Protein AF-A0AB34JH36-F1 (afdb_monomer_lite)

Structure (mmCIF, N/CA/C/O backbone):
data_AF-A0AB34JH36-F1
#
_entry.id   AF-A0AB34JH36-F1
#
loop_
_atom_site.group_PDB
_atom_site.id
_atom_site.type_symbol
_atom_site.label_atom_id
_atom_site.label_alt_id
_atom_site.label_comp_id
_atom_site.label_asym_id
_atom_site.label_entity_id
_atom_site.label_seq_id
_atom_site.pdbx_PDB_ins_code
_atom_site.Cartn_x
_atom_site.Cartn_y
_atom_site.Cartn_z
_atom_site.occupancy
_atom_site.B_iso_or_equiv
_atom_site.auth_seq_id
_atom_site.auth_comp_id
_atom_site.auth_asym_id
_atom_site.auth_atom_id
_atom_site.pdbx_PDB_model_num
ATOM 1 N N . MET A 1 1 ? -31.119 8.900 0.316 1.00 35.94 1 MET A N 1
ATOM 2 C CA . MET A 1 1 ? -29.950 8.787 1.213 1.00 35.94 1 MET A CA 1
ATOM 3 C C . MET A 1 1 ? -28.684 8.781 0.368 1.00 35.94 1 MET A C 1
ATOM 5 O O . MET A 1 1 ? -28.362 7.769 -0.241 1.00 35.94 1 MET A O 1
ATOM 9 N N . LEU A 1 2 ? -28.030 9.935 0.230 1.00 32.34 2 LEU A N 1
ATOM 10 C CA . LEU A 1 2 ? -26.777 10.060 -0.514 1.00 32.34 2 LEU A CA 1
ATOM 11 C C . LEU A 1 2 ? -25.662 9.471 0.354 1.00 32.34 2 LEU A C 1
ATOM 13 O O . LEU A 1 2 ? -25.311 10.049 1.379 1.00 32.34 2 LEU A O 1
ATOM 17 N N . ARG A 1 3 ? -25.131 8.302 -0.027 1.00 39.44 3 ARG A N 1
ATOM 18 C CA . ARG A 1 3 ? -23.872 7.802 0.538 1.00 39.44 3 ARG A CA 1
ATOM 19 C C . ARG A 1 3 ? -22.817 8.870 0.264 1.00 39.44 3 ARG A C 1
ATOM 21 O O . ARG A 1 3 ? -22.457 9.078 -0.894 1.00 39.44 3 ARG A O 1
ATOM 28 N N . ALA A 1 4 ? -22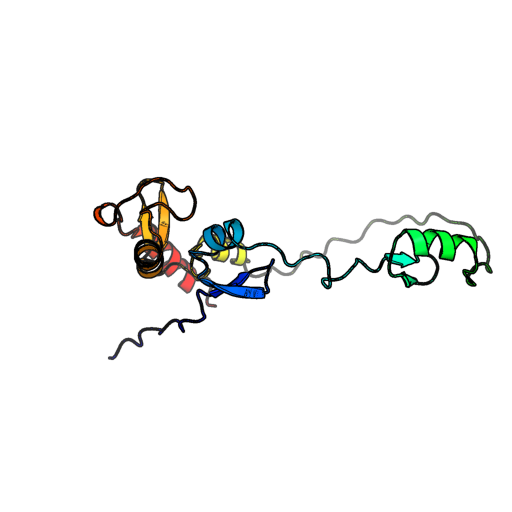.354 9.551 1.309 1.00 41.00 4 ALA A N 1
ATOM 29 C CA . ALA A 1 4 ? -21.174 10.391 1.233 1.00 41.00 4 ALA A CA 1
ATOM 30 C C . ALA A 1 4 ? -20.017 9.488 0.793 1.00 41.00 4 ALA A C 1
ATOM 32 O O . ALA A 1 4 ? -19.468 8.727 1.589 1.00 41.00 4 ALA A O 1
ATOM 33 N N . LYS A 1 5 ? -19.690 9.506 -0.504 1.00 41.88 5 LYS A N 1
ATOM 34 C CA . LYS A 1 5 ? -18.406 9.008 -0.986 1.00 41.88 5 LYS A CA 1
ATOM 35 C C . LYS A 1 5 ? -17.381 9.811 -0.203 1.00 41.88 5 LYS 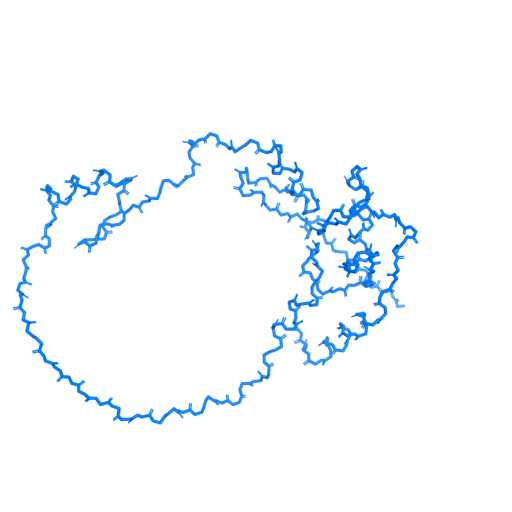A C 1
ATOM 37 O O . LYS A 1 5 ? -17.278 11.015 -0.427 1.00 41.88 5 LYS A O 1
ATOM 42 N N . ARG A 1 6 ? -16.695 9.174 0.751 1.00 52.97 6 ARG A N 1
ATOM 43 C CA . ARG A 1 6 ? -15.487 9.728 1.360 1.00 52.97 6 ARG A CA 1
ATOM 44 C C . ARG A 1 6 ? -14.570 10.038 0.183 1.00 52.97 6 ARG A C 1
ATOM 46 O O . ARG A 1 6 ? -13.965 9.138 -0.388 1.00 52.97 6 ARG A O 1
ATOM 53 N N . GLN A 1 7 ? -14.558 11.293 -0.252 1.00 50.81 7 GLN A N 1
ATOM 54 C CA . GLN A 1 7 ? -13.576 11.784 -1.196 1.00 50.81 7 GLN A CA 1
ATOM 55 C C . GLN A 1 7 ? -12.274 11.741 -0.412 1.00 50.81 7 GLN A C 1
ATOM 57 O O . GLN A 1 7 ? -11.987 12.645 0.371 1.00 50.81 7 GLN A O 1
ATOM 62 N N . ARG A 1 8 ? -11.539 10.627 -0.520 1.00 58.56 8 ARG A N 1
ATOM 63 C CA . ARG A 1 8 ? -10.158 10.589 -0.054 1.00 58.56 8 ARG A CA 1
ATOM 64 C C . ARG A 1 8 ? -9.470 11.700 -0.826 1.00 58.56 8 ARG A C 1
ATOM 66 O O . ARG A 1 8 ? -9.391 11.646 -2.052 1.00 58.56 8 ARG A O 1
ATOM 73 N N . SER A 1 9 ? -9.133 12.767 -0.106 1.00 51.84 9 SER A N 1
ATOM 74 C CA . SER A 1 9 ? -8.470 13.929 -0.675 1.00 51.84 9 SER A CA 1
ATOM 75 C C . SER A 1 9 ? -7.263 13.418 -1.451 1.00 51.84 9 SER A C 1
ATOM 77 O O . SER A 1 9 ? -6.537 12.561 -0.953 1.00 51.84 9 SER A O 1
ATOM 79 N N . SER A 1 10 ? -7.051 13.910 -2.665 1.00 53.94 10 SER A N 1
ATOM 80 C CA . SER A 1 10 ? -5.965 13.513 -3.574 1.00 53.94 10 SER A CA 1
ATOM 81 C C . SER A 1 10 ? -4.558 13.598 -2.951 1.00 53.94 10 SER A C 1
ATOM 83 O O . SER A 1 10 ? -3.599 13.088 -3.523 1.00 53.94 10 SER A O 1
ATOM 85 N N . HIS A 1 11 ? -4.438 14.183 -1.757 1.00 52.75 11 HIS A N 1
ATOM 86 C CA . HIS A 1 11 ? -3.243 14.208 -0.921 1.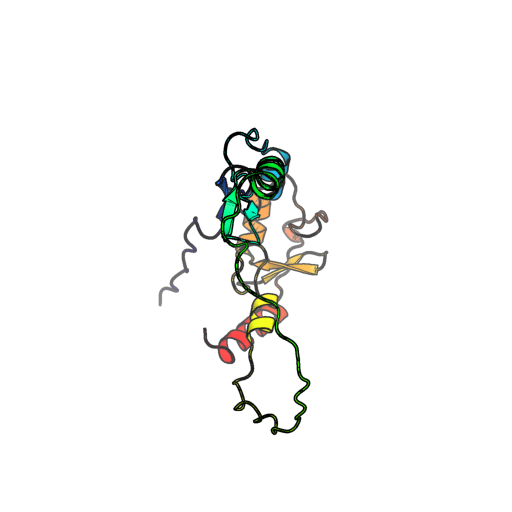00 52.75 11 HIS A CA 1
ATOM 87 C C . HIS A 1 11 ? -2.992 12.938 -0.079 1.00 52.75 11 HIS A C 1
ATOM 89 O O . HIS A 1 11 ? -1.861 12.745 0.352 1.00 52.75 11 HIS A O 1
ATOM 95 N N . SER A 1 12 ? -3.969 12.045 0.142 1.00 63.41 12 SER A N 1
ATOM 96 C CA . SER A 1 12 ? -3.810 10.870 1.029 1.00 63.41 12 SER A CA 1
ATOM 97 C C . SER A 1 12 ? -2.868 9.790 0.488 1.00 63.41 12 SER A C 1
ATOM 99 O O . SER A 1 12 ? -2.448 8.903 1.222 1.00 63.41 12 SER A O 1
ATOM 101 N N . HIS A 1 13 ? -2.548 9.835 -0.805 1.00 76.19 13 HIS A N 1
ATOM 102 C CA . HIS A 1 13 ? -1.660 8.870 -1.456 1.00 76.19 13 HIS A CA 1
ATOM 103 C C . HIS A 1 13 ? -0.281 9.445 -1.778 1.00 76.19 13 HIS A C 1
ATOM 105 O O . HIS A 1 13 ? 0.524 8.763 -2.412 1.00 76.19 13 HIS A O 1
ATOM 111 N N . LEU A 1 14 ? -0.000 10.684 -1.375 1.00 85.19 14 LEU A N 1
ATOM 112 C CA . LEU A 1 14 ? 1.308 11.295 -1.554 1.00 85.19 14 LEU A CA 1
ATOM 113 C C . LEU A 1 14 ? 2.185 10.989 -0.338 1.00 85.19 14 LEU A C 1
ATOM 115 O O . LEU A 1 14 ? 1.758 11.137 0.802 1.00 85.19 14 LEU A O 1
ATOM 119 N N . VAL A 1 15 ? 3.422 10.580 -0.589 1.00 86.75 15 VAL A N 1
ATOM 120 C CA . VAL A 1 15 ? 4.460 10.399 0.427 1.00 86.75 15 VAL A CA 1
ATOM 121 C C . VAL A 1 15 ? 5.636 11.301 0.099 1.00 86.75 15 VAL A C 1
ATOM 123 O O . VAL A 1 15 ? 5.944 11.544 -1.071 1.00 86.75 15 VAL A O 1
ATOM 126 N N . GLN A 1 16 ? 6.285 11.827 1.130 1.00 87.75 16 GLN A N 1
ATOM 127 C CA . GLN A 1 16 ? 7.470 12.645 0.940 1.00 87.75 16 GLN A CA 1
ATOM 128 C C . GLN A 1 16 ? 8.670 11.747 0.627 1.00 87.75 16 GLN A C 1
ATOM 130 O O . GLN A 1 16 ? 8.972 10.813 1.367 1.00 87.75 16 GLN A O 1
ATOM 135 N N . CYS A 1 17 ? 9.362 12.029 -0.476 1.00 84.94 17 CYS A N 1
ATOM 136 C CA . CYS A 1 17 ? 10.612 11.362 -0.802 1.00 84.94 17 CYS A CA 1
ATOM 137 C C . CYS A 1 17 ? 11.689 11.757 0.221 1.00 84.94 17 CYS A C 1
ATOM 139 O O . CYS A 1 17 ? 11.973 12.954 0.347 1.00 84.94 17 CYS A O 1
ATOM 141 N N . PRO A 1 18 ? 12.340 10.794 0.899 1.00 82.38 18 PRO A N 1
ATOM 142 C CA . PRO A 1 18 ? 13.375 11.097 1.888 1.00 82.38 18 PRO A CA 1
ATOM 143 C C . PRO A 1 18 ? 14.614 11.746 1.253 1.00 82.38 18 PRO A C 1
ATOM 145 O O . PRO A 1 18 ? 15.323 12.510 1.902 1.00 82.38 18 PRO A O 1
ATOM 148 N N . CYS A 1 19 ? 14.866 11.499 -0.036 1.00 80.69 19 CYS A N 1
ATOM 149 C CA . CYS A 1 19 ? 16.049 12.008 -0.724 1.00 80.69 19 CYS A CA 1
ATOM 150 C C . CYS A 1 19 ? 15.906 13.479 -1.132 1.00 80.69 19 CYS A C 1
ATOM 152 O O . CYS A 1 19 ? 16.826 14.267 -0.922 1.00 80.69 19 CYS A O 1
ATOM 154 N N . CYS A 1 20 ? 14.772 13.875 -1.722 1.00 84.88 20 CYS A N 1
ATOM 155 C CA . CYS A 1 20 ? 14.592 15.215 -2.302 1.00 84.88 20 CYS A CA 1
ATOM 156 C C . CYS A 1 20 ? 13.498 16.062 -1.637 1.00 84.88 20 CYS A C 1
ATOM 158 O O . CYS A 1 20 ? 13.369 17.240 -1.960 1.00 84.88 20 CYS A O 1
ATOM 160 N N . GLY A 1 21 ? 12.706 15.496 -0.724 1.00 82.75 21 GLY A N 1
ATOM 161 C CA . GLY A 1 21 ? 11.614 16.196 -0.046 1.00 82.75 21 GLY A CA 1
ATOM 162 C C . GLY A 1 21 ? 10.375 16.456 -0.911 1.00 82.75 21 GLY A C 1
ATOM 163 O O . GLY A 1 21 ? 9.422 17.057 -0.416 1.00 82.75 21 GLY A O 1
ATOM 164 N N . ARG A 1 22 ? 10.351 16.019 -2.182 1.00 85.31 22 ARG A N 1
ATOM 165 C CA . ARG A 1 22 ? 9.161 16.129 -3.044 1.00 85.31 22 ARG A CA 1
ATOM 166 C C . ARG A 1 22 ? 8.086 15.149 -2.595 1.00 85.31 22 ARG A C 1
ATOM 168 O O . ARG A 1 22 ? 8.385 14.014 -2.238 1.00 85.31 22 ARG A O 1
ATOM 175 N N . HIS A 1 23 ? 6.835 15.579 -2.681 1.00 88.44 23 HIS A N 1
ATOM 176 C CA . HIS A 1 23 ? 5.692 14.691 -2.532 1.00 88.44 23 HIS A CA 1
ATOM 177 C C . HIS A 1 23 ? 5.504 13.899 -3.822 1.00 88.44 23 HIS A C 1
ATOM 179 O O . HIS A 1 23 ? 5.340 14.476 -4.897 1.00 88.44 23 HIS A O 1
ATOM 185 N N . VAL A 1 24 ? 5.547 12.579 -3.710 1.00 86.62 24 VAL A N 1
ATOM 186 C CA . VAL A 1 24 ? 5.388 11.646 -4.823 1.00 86.62 24 VAL A CA 1
ATOM 187 C C . VAL A 1 24 ? 4.249 10.700 -4.503 1.00 86.62 24 VAL A C 1
ATOM 189 O O . VAL A 1 24 ? 4.011 10.371 -3.343 1.00 86.62 24 VAL A O 1
ATOM 192 N N . HIS A 1 25 ? 3.532 10.241 -5.524 1.00 87.25 25 HIS A N 1
ATOM 193 C CA . HIS A 1 25 ? 2.505 9.229 -5.316 1.00 87.25 25 HIS A CA 1
ATOM 194 C C . HIS A 1 25 ? 3.148 7.962 -4.735 1.00 87.25 25 HIS A C 1
ATOM 196 O O . HIS A 1 25 ? 4.135 7.474 -5.278 1.00 87.25 25 HIS A O 1
ATOM 202 N N . ARG A 1 26 ? 2.588 7.395 -3.662 1.00 85.62 26 ARG A N 1
ATOM 203 C CA . ARG A 1 26 ? 3.142 6.231 -2.944 1.00 85.62 26 ARG A CA 1
ATOM 204 C C . ARG A 1 26 ? 3.387 5.035 -3.859 1.00 85.62 26 ARG A C 1
ATOM 206 O O . ARG A 1 26 ? 4.357 4.313 -3.702 1.00 85.62 26 ARG A O 1
ATOM 213 N N . LEU A 1 27 ? 2.527 4.862 -4.858 1.00 83.94 27 LEU A N 1
ATOM 214 C CA . LEU A 1 27 ? 2.668 3.832 -5.894 1.00 83.94 27 LEU A CA 1
ATOM 215 C C . LEU A 1 27 ? 3.901 3.992 -6.793 1.00 83.94 27 LEU A C 1
ATOM 217 O O . LEU A 1 27 ? 4.309 3.019 -7.416 1.00 83.94 27 LEU A O 1
ATOM 221 N N . LEU A 1 28 ? 4.452 5.200 -6.870 1.00 86.06 28 LEU A N 1
ATOM 222 C CA . LEU A 1 28 ? 5.584 5.574 -7.712 1.00 86.06 28 LEU A CA 1
ATOM 223 C C . LEU A 1 28 ? 6.827 5.906 -6.880 1.00 86.06 28 LEU A C 1
ATOM 225 O O . LEU A 1 28 ? 7.813 6.369 -7.441 1.00 86.06 28 LEU A O 1
ATOM 229 N N . ILE A 1 29 ? 6.799 5.716 -5.553 1.00 86.06 29 ILE A N 1
ATOM 230 C CA . ILE A 1 29 ? 7.938 6.088 -4.707 1.00 86.06 29 ILE A CA 1
ATOM 231 C C . ILE A 1 29 ? 9.184 5.281 -5.072 1.00 86.06 29 ILE A C 1
ATOM 233 O O . ILE A 1 29 ? 10.257 5.858 -5.139 1.00 86.06 29 ILE A O 1
ATOM 237 N N . ASN A 1 30 ? 9.041 3.993 -5.393 1.00 83.69 30 ASN A N 1
ATOM 238 C CA . ASN A 1 30 ? 10.172 3.150 -5.782 1.00 83.69 30 ASN A CA 1
ATOM 239 C C . ASN A 1 30 ? 10.752 3.575 -7.140 1.00 83.69 30 ASN A C 1
ATOM 241 O O . ASN A 1 30 ? 11.943 3.854 -7.207 1.00 83.69 30 ASN A O 1
ATOM 245 N N . ASP A 1 31 ? 9.914 3.741 -8.174 1.00 83.62 31 ASP A N 1
ATOM 246 C CA . ASP A 1 31 ? 10.350 4.254 -9.488 1.00 83.62 31 ASP A CA 1
ATOM 247 C C . ASP A 1 31 ? 10.998 5.649 -9.360 1.00 83.62 31 ASP A C 1
ATOM 249 O O . ASP A 1 31 ? 11.985 5.981 -10.023 1.00 83.62 31 ASP A O 1
ATOM 253 N N . HIS A 1 32 ? 10.457 6.487 -8.466 1.00 85.56 32 HIS A N 1
ATOM 254 C CA . HIS A 1 32 ? 11.039 7.782 -8.150 1.00 85.56 32 HIS A CA 1
ATOM 255 C C . HIS A 1 32 ? 12.399 7.635 -7.476 1.00 85.56 32 HIS A C 1
ATOM 257 O O . HIS A 1 32 ? 13.312 8.328 -7.894 1.00 85.56 32 HIS A O 1
ATOM 263 N N . LEU A 1 33 ? 12.557 6.767 -6.475 1.00 86.06 33 LEU A N 1
ATOM 264 C CA . LEU A 1 33 ? 13.827 6.550 -5.774 1.00 86.06 33 LEU A CA 1
ATOM 265 C C . LEU A 1 33 ? 14.929 6.055 -6.721 1.00 86.06 33 LEU A C 1
ATOM 267 O O . LEU A 1 33 ? 16.061 6.507 -6.597 1.00 86.06 33 LEU A O 1
ATOM 271 N N . GLU A 1 34 ? 14.597 5.217 -7.706 1.00 83.88 34 GLU A N 1
ATOM 272 C CA . GLU A 1 34 ? 15.546 4.755 -8.732 1.00 83.88 34 GLU A CA 1
ATOM 273 C C . GLU A 1 34 ? 16.072 5.900 -9.617 1.00 83.88 34 GLU A C 1
ATOM 275 O O . GLU A 1 34 ? 17.225 5.883 -10.043 1.00 83.88 34 GLU A O 1
ATOM 280 N N . SER A 1 35 ? 15.244 6.917 -9.874 1.00 81.94 35 SER A N 1
ATOM 281 C CA . SER A 1 35 ? 15.603 8.084 -10.699 1.00 81.94 35 SER A CA 1
ATOM 282 C C . SER A 1 35 ? 15.997 9.319 -9.878 1.00 81.94 35 SER A C 1
ATOM 284 O O . SER A 1 35 ? 16.514 10.304 -10.414 1.00 81.94 35 SER A O 1
ATOM 286 N N . CYS A 1 36 ? 15.721 9.312 -8.574 1.00 82.19 36 CYS A N 1
ATOM 287 C CA . CYS A 1 36 ? 15.933 10.435 -7.681 1.00 82.19 36 CYS A CA 1
ATOM 288 C C . CYS A 1 36 ? 17.408 10.482 -7.318 1.00 82.19 36 CYS A C 1
ATOM 290 O O . CYS A 1 36 ? 17.858 9.843 -6.370 1.00 82.19 36 CYS A O 1
ATOM 292 N N . ARG A 1 37 ? 18.167 11.300 -8.050 1.00 70.19 37 ARG A N 1
ATOM 293 C CA . ARG A 1 37 ? 19.529 11.633 -7.646 1.00 70.19 37 ARG A CA 1
ATOM 294 C C . ARG A 1 37 ? 19.464 12.252 -6.243 1.00 70.19 37 ARG A C 1
ATOM 296 O O . ARG A 1 37 ? 18.750 13.249 -6.079 1.00 70.19 37 ARG A O 1
ATOM 303 N N . PRO A 1 38 ? 20.147 11.689 -5.230 1.00 58.25 38 PRO A N 1
ATOM 304 C CA . PRO A 1 38 ? 20.232 12.354 -3.942 1.00 58.25 38 PRO A CA 1
ATOM 305 C C . PRO A 1 38 ? 20.812 13.757 -4.175 1.00 58.25 38 PRO A C 1
ATOM 307 O O . PRO A 1 38 ? 21.670 13.920 -5.055 1.00 58.25 38 PRO A O 1
ATOM 310 N N . PRO A 1 39 ? 20.339 14.789 -3.457 1.00 50.59 39 PRO A N 1
ATOM 311 C CA . PRO A 1 39 ? 21.036 16.065 -3.461 1.00 50.59 39 PRO A CA 1
ATOM 312 C C . PRO A 1 39 ? 22.501 15.796 -3.107 1.00 50.59 39 PRO A C 1
ATOM 314 O O . PRO A 1 39 ? 22.791 14.916 -2.291 1.00 50.59 39 PRO A O 1
ATOM 317 N N . SER A 1 40 ? 23.424 16.519 -3.747 1.00 49.66 40 SER A N 1
ATOM 318 C CA . SER A 1 40 ? 24.827 16.519 -3.326 1.00 49.66 40 SER A CA 1
ATOM 319 C C . SER A 1 40 ? 24.900 16.736 -1.807 1.00 49.66 40 SER A C 1
ATOM 321 O O . SER A 1 40 ? 23.988 17.363 -1.258 1.00 49.66 40 SER A O 1
ATOM 323 N N . PRO A 1 41 ? 25.943 16.244 -1.112 1.00 47.66 41 PRO A N 1
ATOM 324 C CA . PRO A 1 41 ? 26.100 16.382 0.338 1.00 47.66 41 PRO A CA 1
ATOM 325 C C . PRO A 1 41 ? 26.436 17.833 0.725 1.00 47.66 41 PRO A C 1
ATOM 327 O O . PRO A 1 41 ? 27.451 18.135 1.335 1.00 47.66 41 PRO A O 1
ATOM 330 N N . ALA A 1 42 ? 25.582 18.766 0.332 1.00 52.34 42 ALA A N 1
ATOM 331 C CA . ALA A 1 42 ? 25.585 20.148 0.731 1.00 52.34 42 ALA A CA 1
ATOM 332 C C . ALA A 1 42 ? 24.198 20.410 1.319 1.00 52.34 42 ALA A C 1
ATOM 334 O O . ALA A 1 42 ? 23.258 20.738 0.597 1.00 52.34 42 ALA A O 1
ATOM 335 N N . ARG A 1 43 ? 24.114 20.269 2.648 1.00 52.72 43 ARG A N 1
ATOM 336 C CA . ARG A 1 43 ? 22.958 20.557 3.518 1.00 52.72 43 ARG A CA 1
ATOM 337 C C . ARG A 1 43 ? 21.915 19.443 3.654 1.00 52.72 43 ARG A C 1
ATOM 339 O O . ARG A 1 43 ? 20.768 19.605 3.253 1.00 52.72 43 ARG A O 1
ATOM 346 N N . ARG A 1 44 ? 22.289 18.359 4.330 1.00 52.50 44 ARG A N 1
ATOM 347 C CA . ARG A 1 44 ? 21.417 17.702 5.317 1.00 52.50 44 ARG A CA 1
ATOM 348 C C . ARG A 1 44 ? 22.316 17.310 6.479 1.00 52.50 44 ARG A C 1
ATOM 350 O O . ARG A 1 44 ? 23.228 16.520 6.272 1.00 52.50 44 ARG A O 1
ATOM 357 N N . ASP A 1 45 ? 22.133 18.009 7.592 1.00 55.19 45 ASP A N 1
ATOM 358 C CA . ASP A 1 45 ? 22.495 17.612 8.954 1.00 55.19 45 ASP A CA 1
ATOM 359 C C . ASP A 1 45 ? 23.730 16.703 9.049 1.00 55.19 45 ASP A C 1
ATOM 361 O O . ASP A 1 45 ? 23.625 15.477 9.093 1.00 55.19 45 ASP A O 1
ATOM 365 N N . ALA A 1 46 ? 24.919 17.318 9.075 1.00 54.72 46 ALA A N 1
ATOM 366 C CA . ALA A 1 46 ? 26.073 16.639 9.652 1.00 54.72 46 ALA A CA 1
ATOM 367 C C . ALA A 1 46 ? 25.675 16.228 11.082 1.00 54.72 46 ALA A C 1
ATOM 369 O O . ALA A 1 46 ? 25.106 17.070 11.785 1.00 54.72 46 ALA A O 1
ATOM 370 N N . PRO A 1 47 ? 25.883 14.968 11.504 1.00 57.28 47 PRO A N 1
ATOM 371 C CA . PRO A 1 47 ? 25.566 14.574 12.864 1.00 57.28 47 PRO A CA 1
ATOM 372 C C . PRO A 1 47 ? 26.424 15.428 13.794 1.00 57.28 47 PRO A C 1
ATOM 374 O O . PRO A 1 47 ? 27.645 15.285 13.819 1.00 57.28 47 PRO A O 1
ATOM 377 N N . CYS A 1 48 ? 25.790 16.356 14.511 1.00 60.22 48 CYS A N 1
ATOM 378 C CA . CYS A 1 48 ? 26.455 17.019 15.614 1.00 60.22 48 CYS A CA 1
ATOM 379 C C . CYS A 1 48 ? 26.809 15.929 16.626 1.00 60.22 48 CYS A C 1
ATOM 381 O O . CYS A 1 48 ? 25.932 15.182 17.062 1.00 60.22 48 CYS A O 1
ATOM 383 N N . VAL A 1 49 ? 28.088 15.802 16.956 1.00 71.31 49 VAL A N 1
ATOM 384 C CA . VAL A 1 49 ? 28.550 14.854 17.968 1.00 71.31 49 VAL A CA 1
ATOM 385 C C . VAL A 1 49 ? 28.568 15.596 19.295 1.00 71.31 49 VAL A C 1
ATOM 387 O O . VAL A 1 49 ? 29.156 16.673 19.398 1.00 71.31 49 VAL A O 1
ATOM 390 N N . GLU A 1 50 ? 27.885 15.061 20.303 1.00 69.44 50 GLU A N 1
ATOM 391 C CA . GLU A 1 50 ? 27.848 15.667 21.634 1.00 69.44 50 GLU A CA 1
ATOM 392 C C . GLU A 1 50 ? 29.047 15.202 22.464 1.00 69.44 50 GLU A C 1
ATOM 394 O O . GLU A 1 50 ? 29.325 14.007 22.570 1.00 69.44 50 GLU A O 1
ATOM 399 N N . CYS A 1 51 ? 29.756 16.146 23.082 1.00 70.06 51 CYS A N 1
ATOM 400 C CA . CYS A 1 51 ? 30.849 15.824 23.991 1.00 70.06 51 CYS A CA 1
ATOM 401 C C . CYS A 1 51 ? 30.306 15.139 25.263 1.00 70.06 51 CYS A C 1
ATOM 403 O O . CYS A 1 51 ? 29.519 15.752 25.990 1.00 70.06 51 CYS A O 1
ATOM 405 N N . PRO A 1 52 ? 30.756 13.921 25.615 1.00 67.94 52 PRO A N 1
ATOM 406 C CA . PRO A 1 52 ? 30.235 13.182 26.768 1.00 67.94 52 PRO A CA 1
ATOM 407 C C . PRO A 1 52 ? 30.589 13.815 28.126 1.00 67.94 52 PRO A C 1
ATOM 409 O O . PRO A 1 52 ? 29.994 13.459 29.139 1.00 67.94 52 PRO A O 1
ATOM 412 N N . ALA A 1 53 ? 31.548 14.746 28.167 1.00 66.69 53 ALA A N 1
ATOM 413 C CA . ALA A 1 53 ? 32.017 15.383 29.399 1.00 66.69 53 ALA A CA 1
ATOM 414 C C . ALA A 1 53 ? 31.326 16.724 29.725 1.00 66.69 53 ALA A C 1
ATOM 416 O O . ALA A 1 53 ? 31.314 17.137 30.887 1.00 66.69 53 ALA A O 1
ATOM 417 N N . CYS A 1 54 ? 30.770 17.418 28.725 1.00 74.25 54 CYS A N 1
ATOM 418 C CA . CYS A 1 54 ? 30.166 18.749 28.897 1.00 74.25 54 CYS A CA 1
ATOM 419 C C . CYS A 1 54 ? 28.855 18.967 28.117 1.00 74.25 54 CYS A C 1
ATOM 421 O O . CYS A 1 54 ? 28.181 19.968 28.350 1.00 74.25 54 CYS A O 1
ATOM 423 N N . GLY A 1 55 ? 28.484 18.057 27.210 1.00 68.44 55 GLY A N 1
ATOM 424 C CA . GLY A 1 55 ? 27.267 18.140 26.396 1.00 68.44 55 GLY A CA 1
ATOM 425 C C . GLY A 1 55 ? 27.338 19.122 25.222 1.00 68.44 55 GLY A C 1
ATOM 426 O O . GLY A 1 55 ? 26.309 19.459 24.646 1.00 68.44 55 GLY A O 1
ATOM 427 N N . GLN A 1 56 ? 28.522 19.627 24.860 1.00 74.06 56 GLN A N 1
ATOM 428 C CA . GLN A 1 56 ? 28.657 20.563 23.743 1.00 74.06 56 GLN A CA 1
ATOM 429 C C . GLN A 1 56 ? 28.507 19.841 22.394 1.00 74.06 56 GLN A C 1
ATOM 431 O O . GLN A 1 56 ? 29.184 18.846 22.148 1.00 74.06 56 GLN A O 1
ATOM 436 N N . SER A 1 57 ? 27.632 20.356 21.523 1.00 71.94 57 SER A N 1
ATOM 437 C CA . SER A 1 57 ? 27.441 19.858 20.151 1.00 71.94 57 SER A CA 1
ATOM 438 C C . SER A 1 57 ? 28.558 20.360 19.232 1.00 71.94 57 SER A C 1
ATOM 440 O O . SER A 1 57 ? 28.728 21.571 19.073 1.00 71.94 57 SER A O 1
ATOM 442 N N . LEU A 1 58 ? 29.299 19.435 18.623 1.00 69.38 58 LEU A N 1
ATOM 443 C CA . LEU A 1 58 ? 30.429 19.695 17.726 1.00 69.38 58 LEU A CA 1
ATOM 444 C C . LEU A 1 58 ? 30.102 19.231 16.307 1.00 69.38 58 LEU A C 1
ATOM 446 O O . LEU A 1 58 ? 29.359 18.267 16.130 1.00 69.38 58 LEU A O 1
ATOM 450 N N . ALA A 1 59 ? 30.643 19.898 15.284 1.00 63.66 59 ALA A N 1
ATOM 451 C CA . ALA A 1 59 ? 30.232 19.652 13.902 1.00 63.66 59 ALA A CA 1
ATOM 452 C C . ALA A 1 59 ? 30.882 18.401 13.276 1.00 63.66 59 ALA A C 1
ATOM 454 O O . ALA A 1 59 ? 30.516 18.028 12.159 1.00 63.66 59 ALA A O 1
ATOM 455 N N . SER A 1 60 ? 31.832 17.745 13.963 1.00 67.06 60 SER A N 1
ATOM 456 C CA . SER A 1 60 ? 32.450 16.481 13.531 1.00 67.06 60 SER A CA 1
ATOM 457 C C . SER A 1 60 ? 33.191 15.739 14.658 1.00 67.06 60 SER A C 1
ATOM 459 O O . SER A 1 60 ? 33.557 16.337 15.668 1.00 67.06 60 SER A O 1
ATOM 461 N N . GLU A 1 61 ? 33.492 14.450 14.450 1.00 63.41 61 GLU A N 1
ATOM 462 C CA . GLU A 1 61 ? 34.323 13.638 15.362 1.00 63.41 61 GLU A CA 1
ATOM 463 C C . GLU A 1 61 ? 35.765 14.167 15.489 1.00 63.41 61 GLU A C 1
ATOM 465 O O . GLU A 1 61 ? 36.355 14.101 16.561 1.00 63.41 61 GLU A O 1
ATOM 470 N N . ALA A 1 62 ? 36.317 14.779 14.436 1.00 68.38 62 ALA A N 1
ATOM 471 C CA . ALA A 1 62 ? 37.649 15.389 14.485 1.00 68.38 62 ALA A CA 1
ATOM 472 C C . ALA A 1 62 ? 37.694 16.649 15.375 1.00 68.38 62 ALA A C 1
ATOM 474 O O . ALA A 1 62 ? 38.720 16.941 15.985 1.00 68.38 62 ALA A O 1
ATOM 475 N N . GLU A 1 63 ? 36.582 17.390 15.476 1.00 61.97 63 GLU A N 1
ATOM 476 C CA . GLU A 1 63 ? 36.458 18.493 16.438 1.00 61.97 63 GLU A CA 1
ATOM 477 C C . GLU A 1 63 ? 36.260 17.988 17.872 1.00 61.97 63 GLU A C 1
ATOM 479 O O . GLU A 1 63 ? 36.667 18.676 18.806 1.00 61.97 63 GLU A O 1
ATOM 484 N N . LEU A 1 64 ? 35.688 16.790 18.056 1.00 64.69 64 LEU A N 1
ATOM 485 C CA . LEU A 1 64 ? 35.581 16.143 19.365 1.00 64.69 64 LEU A CA 1
ATOM 486 C C . LEU A 1 64 ? 36.952 15.747 19.917 1.00 64.69 64 LEU A C 1
ATOM 488 O O . LEU A 1 64 ? 37.214 16.055 21.075 1.00 64.69 64 LEU A O 1
ATOM 492 N N . ASP A 1 65 ? 37.831 15.151 19.107 1.00 65.38 65 ASP A N 1
ATOM 493 C CA . ASP A 1 65 ? 39.196 14.805 19.541 1.00 65.38 65 ASP A CA 1
ATOM 494 C C . ASP A 1 65 ? 39.986 16.056 19.961 1.00 65.38 65 ASP A C 1
ATOM 496 O O . ASP A 1 65 ? 40.549 16.109 21.053 1.00 65.38 65 ASP A O 1
ATOM 500 N N . VAL A 1 66 ? 39.928 17.128 19.161 1.00 68.75 66 VAL A N 1
ATOM 501 C CA . VAL A 1 66 ? 40.570 18.411 19.507 1.00 68.75 66 VAL A CA 1
ATOM 502 C C . VAL A 1 66 ? 39.951 19.046 20.761 1.00 68.75 66 VAL A C 1
ATOM 504 O O . VAL A 1 66 ? 40.669 19.622 21.580 1.00 68.75 66 VAL A O 1
ATOM 507 N N . HIS A 1 67 ? 38.629 18.953 20.938 1.00 69.38 67 HIS A N 1
ATOM 508 C CA . HIS A 1 67 ? 37.939 19.465 22.125 1.00 69.38 67 HIS A CA 1
ATOM 509 C C . HIS A 1 67 ? 38.312 18.684 23.396 1.00 69.38 67 HIS A C 1
ATOM 511 O O . HIS A 1 67 ? 38.503 19.295 24.453 1.00 69.38 67 HIS A O 1
ATOM 517 N N . LEU A 1 68 ? 38.442 17.358 23.291 1.00 63.34 68 LEU A N 1
ATOM 518 C CA . LEU A 1 68 ? 38.817 16.472 24.392 1.00 63.34 68 LEU A CA 1
ATOM 519 C C . LEU A 1 68 ? 40.267 16.712 24.844 1.00 63.34 68 LEU A C 1
ATOM 521 O O . LEU A 1 68 ? 40.537 16.666 26.044 1.00 63.34 68 LEU A O 1
ATOM 525 N N . ASP A 1 69 ? 41.161 17.043 23.906 1.00 63.47 69 ASP A N 1
ATOM 526 C CA . ASP A 1 69 ? 42.575 17.317 24.184 1.00 63.47 69 ASP A CA 1
ATOM 527 C C . ASP A 1 69 ? 42.856 18.744 24.699 1.00 63.47 69 ASP A C 1
ATOM 529 O O . ASP A 1 69 ? 43.829 18.939 25.433 1.00 63.47 69 ASP A O 1
ATOM 533 N N . ALA A 1 70 ? 42.044 19.756 24.350 1.00 59.81 70 ALA A N 1
ATOM 534 C CA . ALA A 1 70 ? 42.437 21.158 24.557 1.00 59.81 70 ALA A CA 1
ATOM 535 C C . ALA A 1 70 ? 41.715 21.946 25.670 1.00 59.81 70 ALA A C 1
ATOM 537 O O . ALA A 1 70 ? 42.377 22.779 26.282 1.00 59.81 70 ALA A O 1
ATOM 538 N N . GLN A 1 71 ? 40.423 21.756 25.996 1.00 62.03 71 GLN A N 1
ATOM 539 C CA . GLN A 1 71 ? 39.805 22.488 27.130 1.00 62.03 71 GLN A CA 1
ATOM 540 C C . GLN A 1 71 ? 38.386 21.987 27.502 1.00 62.03 71 GLN A C 1
ATOM 542 O O . GLN A 1 71 ? 37.387 22.620 27.166 1.00 62.03 71 GLN A O 1
ATOM 547 N N . CYS A 1 72 ? 38.266 20.902 28.278 1.00 46.97 72 CYS A N 1
ATOM 548 C CA . CYS A 1 72 ? 37.010 20.574 28.973 1.00 46.97 72 CYS A CA 1
ATOM 549 C C . CYS A 1 72 ? 37.098 21.009 30.457 1.00 46.97 72 CYS A C 1
ATOM 551 O O . CYS A 1 72 ? 37.845 20.397 31.224 1.00 46.97 72 CYS A O 1
ATOM 553 N N . PRO A 1 73 ? 36.386 22.067 30.904 1.00 54.31 73 PRO A N 1
ATOM 554 C CA . PRO A 1 73 ? 36.534 22.637 32.251 1.00 54.31 73 PRO A CA 1
ATOM 555 C C . PRO A 1 73 ? 35.870 21.830 33.389 1.00 54.31 73 PRO A C 1
ATOM 557 O O . PRO A 1 73 ? 35.883 22.277 34.532 1.00 54.31 73 PRO A O 1
ATOM 560 N N . SER A 1 74 ? 35.320 20.639 33.132 1.00 50.38 74 SER A N 1
ATOM 561 C CA . SER A 1 74 ? 34.675 19.777 34.142 1.00 50.38 74 SER A CA 1
ATOM 562 C C . SER A 1 74 ? 35.615 18.742 34.786 1.00 50.38 74 SER A C 1
ATOM 564 O O . SER A 1 74 ? 35.168 17.711 35.281 1.00 50.38 74 SER A O 1
ATOM 566 N N . SER A 1 75 ? 36.919 19.024 34.852 1.00 49.62 75 SER A N 1
ATOM 567 C CA . SER A 1 75 ? 37.910 18.179 35.540 1.00 49.62 75 SER A CA 1
ATOM 568 C C . SER A 1 75 ? 38.254 18.699 36.939 1.00 49.62 75 SER A C 1
ATOM 570 O O . SER A 1 75 ? 39.420 18.846 37.285 1.00 49.62 75 SER A O 1
ATOM 572 N N . THR A 1 76 ? 37.24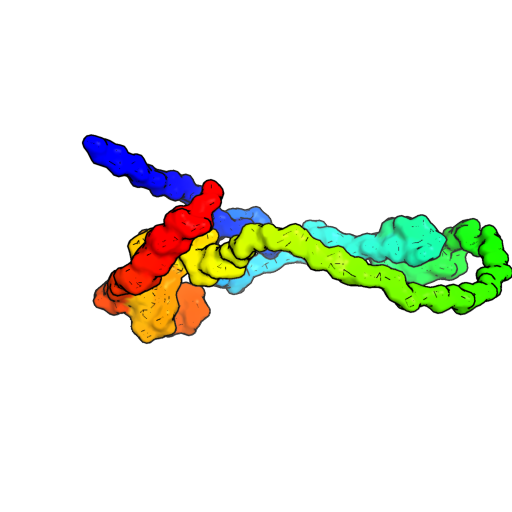7 18.956 37.773 1.00 47.03 76 THR A N 1
ATOM 573 C CA . THR A 1 76 ? 37.426 19.038 39.232 1.00 47.03 76 THR A CA 1
ATOM 574 C C . THR A 1 76 ? 36.176 18.532 39.943 1.00 47.03 76 THR A C 1
ATOM 576 O O . THR A 1 76 ? 35.233 19.294 40.125 1.00 47.03 76 THR A O 1
ATOM 579 N N . ALA A 1 77 ? 36.179 17.254 40.339 1.00 39.31 77 ALA A N 1
ATOM 580 C CA . ALA A 1 77 ? 35.797 16.784 41.680 1.00 39.31 77 ALA A CA 1
ATOM 581 C C . ALA A 1 77 ? 35.613 15.250 41.716 1.00 39.31 77 ALA A C 1
ATOM 583 O O . ALA A 1 77 ? 34.608 14.703 41.285 1.00 39.31 77 ALA A O 1
ATOM 584 N N . THR A 1 78 ? 36.617 14.598 42.304 1.00 36.06 78 THR A N 1
ATOM 585 C CA . THR A 1 78 ? 36.493 13.617 43.398 1.00 36.06 78 THR A CA 1
ATOM 586 C C . THR A 1 78 ? 35.713 12.310 43.182 1.00 36.06 78 THR A C 1
ATOM 588 O O . THR A 1 78 ? 34.489 12.248 43.180 1.00 36.06 78 THR A O 1
ATOM 591 N N . ARG A 1 79 ? 36.488 11.215 43.194 1.00 47.38 79 ARG A N 1
ATOM 592 C CA . ARG A 1 79 ? 36.060 9.837 43.476 1.00 47.38 79 ARG A CA 1
ATOM 593 C C . ARG A 1 79 ? 35.523 9.698 44.911 1.00 47.38 79 ARG A C 1
ATOM 595 O O . ARG A 1 79 ? 36.234 10.030 45.854 1.00 47.38 79 ARG A O 1
ATOM 602 N N . ALA A 1 80 ? 34.370 9.055 45.062 1.00 34.44 80 ALA A N 1
ATOM 603 C CA . ALA A 1 80 ? 33.985 8.249 46.228 1.00 34.44 80 ALA A CA 1
ATOM 604 C C . ALA A 1 80 ? 33.091 7.112 45.690 1.00 34.44 80 ALA A C 1
ATOM 606 O O . ALA A 1 80 ? 32.104 7.376 45.019 1.00 34.44 80 ALA A O 1
ATOM 607 N N . ALA A 1 81 ? 33.602 5.881 45.615 1.00 38.62 81 ALA A N 1
ATOM 608 C CA . ALA A 1 81 ? 33.395 4.816 46.604 1.00 38.62 81 ALA A CA 1
ATOM 609 C C . ALA A 1 81 ? 31.931 4.328 46.669 1.00 38.62 81 ALA A C 1
ATOM 611 O O . ALA A 1 81 ? 31.042 5.053 47.100 1.00 38.62 81 ALA A O 1
ATOM 612 N N . SER A 1 82 ? 31.721 3.078 46.238 1.00 42.44 82 SER A N 1
ATOM 613 C CA . SER A 1 82 ? 30.483 2.291 46.358 1.00 42.44 82 SER A CA 1
ATOM 614 C C . SER A 1 82 ? 29.968 2.226 47.810 1.00 42.44 82 SER A C 1
ATOM 616 O O . SER A 1 82 ? 30.751 2.450 48.735 1.00 42.44 82 SER A O 1
ATOM 618 N N . PRO A 1 83 ? 28.707 1.814 48.048 1.00 49.84 83 PRO A N 1
ATOM 619 C CA . PRO A 1 83 ? 28.496 0.378 48.259 1.00 49.84 83 PRO A CA 1
ATOM 620 C C . PRO A 1 83 ? 27.170 -0.203 47.733 1.00 49.84 83 PRO A C 1
ATOM 622 O O . PRO A 1 83 ? 26.213 0.478 47.387 1.00 49.84 83 PRO A O 1
ATOM 625 N N . LEU A 1 84 ? 27.213 -1.530 47.687 1.00 53.44 84 LEU A N 1
ATOM 626 C CA . LEU A 1 84 ? 26.182 -2.520 47.413 1.00 53.44 84 LEU A CA 1
ATOM 627 C C . LEU A 1 84 ? 24.948 -2.289 48.301 1.00 53.44 84 LEU A C 1
ATOM 629 O O . LEU A 1 84 ? 25.088 -2.309 49.518 1.00 53.44 84 LEU A O 1
ATOM 633 N N . GLU A 1 85 ? 23.760 -2.174 47.712 1.00 39.00 85 GLU A N 1
ATOM 634 C CA . GLU A 1 85 ? 22.490 -2.279 48.440 1.00 39.00 85 GLU A CA 1
ATOM 635 C C . GLU A 1 85 ? 21.600 -3.270 47.692 1.00 39.00 85 GLU A C 1
ATOM 637 O O . GLU A 1 85 ? 21.188 -3.057 46.549 1.00 39.00 85 GLU A O 1
ATOM 642 N N . GLY A 1 86 ? 21.373 -4.415 48.330 1.00 40.59 86 GLY A N 1
ATOM 643 C CA . GLY A 1 86 ? 20.381 -5.378 47.895 1.00 40.59 86 GLY A CA 1
ATOM 644 C C . GLY A 1 86 ? 18.981 -4.929 48.295 1.00 40.59 86 GLY A C 1
ATOM 645 O O . GLY A 1 86 ? 18.799 -4.352 49.357 1.00 40.59 86 GLY A O 1
ATOM 646 N N . ALA A 1 87 ? 17.993 -5.257 47.465 1.00 36.41 87 ALA A N 1
ATOM 647 C CA . ALA A 1 87 ? 16.680 -5.746 47.891 1.00 36.41 87 ALA A CA 1
ATOM 648 C C . ALA A 1 87 ? 15.789 -5.985 46.662 1.00 36.41 87 ALA A C 1
ATOM 650 O O . ALA A 1 87 ? 15.382 -5.063 45.965 1.00 36.41 87 ALA A O 1
ATOM 651 N N . CYS A 1 88 ? 15.418 -7.244 46.450 1.00 37.28 88 CYS A N 1
ATOM 652 C CA . CYS A 1 88 ? 14.069 -7.608 46.019 1.00 37.28 88 CYS A CA 1
ATOM 653 C C . CYS A 1 88 ? 13.373 -8.031 47.331 1.00 37.28 88 CYS A C 1
ATOM 655 O O . CYS A 1 88 ? 14.032 -8.732 48.103 1.00 37.28 88 CYS A O 1
ATOM 657 N N . PRO A 1 89 ? 12.125 -7.636 47.657 1.00 51.31 89 PRO A N 1
ATOM 658 C CA . PRO A 1 89 ? 10.985 -7.807 46.765 1.00 51.31 89 PRO A CA 1
ATOM 659 C C . PRO A 1 89 ? 9.952 -6.672 46.830 1.00 51.31 89 PRO A C 1
ATOM 661 O O . PRO A 1 89 ? 9.610 -6.154 47.889 1.00 51.31 89 PRO A O 1
ATOM 664 N N . SER A 1 90 ? 9.321 -6.361 45.704 1.00 43.44 90 SER A N 1
ATOM 665 C CA . SER A 1 90 ? 7.983 -5.771 45.738 1.00 43.44 90 SER A CA 1
ATOM 666 C C . SER A 1 90 ? 7.206 -6.220 44.518 1.00 43.44 90 SER A C 1
ATOM 668 O O . SER A 1 90 ? 7.316 -5.658 43.436 1.00 43.44 90 SER A O 1
ATOM 670 N N . ARG A 1 91 ? 6.465 -7.315 44.736 1.00 47.62 91 ARG A N 1
ATOM 671 C CA . ARG A 1 91 ? 5.082 -7.512 44.293 1.00 47.62 91 ARG A CA 1
ATOM 672 C C . ARG A 1 91 ? 4.748 -6.694 43.050 1.00 47.62 91 ARG A C 1
ATOM 674 O O . ARG A 1 91 ? 4.309 -5.555 43.169 1.00 47.62 91 ARG A O 1
ATOM 681 N N . ALA A 1 92 ? 4.931 -7.309 41.882 1.00 45.28 92 ALA A N 1
ATOM 682 C CA . ALA A 1 92 ? 4.361 -6.812 40.642 1.00 45.28 92 ALA A CA 1
ATOM 683 C C . ALA A 1 92 ? 2.866 -6.583 40.884 1.00 45.28 92 ALA A C 1
ATOM 685 O O . ALA A 1 92 ? 2.078 -7.526 41.003 1.00 45.28 92 ALA A O 1
ATOM 686 N N . THR A 1 93 ? 2.488 -5.321 41.051 1.00 47.06 93 THR A N 1
ATOM 687 C CA . THR A 1 93 ? 1.107 -4.889 40.952 1.00 47.06 93 THR A CA 1
ATOM 688 C C . THR A 1 93 ? 0.653 -5.399 39.596 1.00 47.06 93 THR A C 1
ATOM 690 O O . THR A 1 93 ? 1.213 -4.995 38.579 1.00 47.06 93 THR A O 1
ATOM 693 N N . ARG A 1 94 ? -0.282 -6.360 39.570 1.00 47.91 94 ARG A N 1
ATOM 694 C CA . ARG A 1 94 ? -0.958 -6.721 38.322 1.00 47.91 94 ARG A CA 1
ATOM 695 C C . ARG A 1 94 ? -1.430 -5.394 37.725 1.00 47.91 94 ARG A C 1
ATOM 697 O O . ARG A 1 94 ? -2.178 -4.705 38.430 1.00 47.91 94 ARG A O 1
ATOM 704 N N . PRO A 1 95 ? -0.981 -5.005 36.519 1.00 59.97 95 PRO A N 1
ATOM 705 C CA . PRO A 1 95 ? -1.567 -3.851 35.867 1.00 59.97 95 PRO A CA 1
ATOM 706 C C . PRO A 1 95 ? -3.089 -4.066 35.835 1.00 59.97 95 PRO A C 1
ATOM 708 O O . PRO A 1 95 ? -3.541 -5.223 35.757 1.00 59.97 95 PRO A O 1
ATOM 711 N N . PRO A 1 96 ? -3.892 -2.995 35.977 1.00 57.53 96 PRO A N 1
ATOM 712 C CA . PRO A 1 96 ? -5.320 -3.060 35.695 1.00 57.53 96 PRO A CA 1
ATOM 713 C C . PRO A 1 96 ? -5.517 -3.816 34.385 1.00 57.53 96 PRO A C 1
ATOM 715 O O . PRO A 1 96 ? -4.656 -3.740 33.513 1.00 57.53 96 PRO A O 1
ATOM 718 N N . ALA A 1 97 ? -6.591 -4.596 34.273 1.00 56.97 97 ALA A N 1
ATOM 719 C CA . ALA A 1 97 ? -6.915 -5.270 33.025 1.00 56.97 97 ALA A CA 1
ATOM 720 C C . ALA A 1 97 ? -7.059 -4.200 31.936 1.00 56.97 97 ALA A C 1
ATOM 722 O O . ALA A 1 97 ? -8.105 -3.561 31.829 1.00 56.97 97 ALA A O 1
ATOM 723 N N . GLU A 1 98 ? -5.970 -3.951 31.212 1.00 54.25 98 GLU A N 1
ATOM 724 C CA . GLU A 1 98 ? -5.961 -3.038 30.090 1.00 54.25 98 GLU A CA 1
ATOM 725 C C . GLU A 1 98 ? -6.960 -3.620 29.091 1.00 54.25 98 GLU A C 1
ATOM 727 O O . GLU A 1 98 ? -6.985 -4.846 28.890 1.00 54.25 98 GLU A O 1
ATOM 732 N N . PRO A 1 99 ? -7.853 -2.789 28.531 1.00 63.84 99 PRO A N 1
ATOM 733 C CA . PRO A 1 99 ? -8.718 -3.251 27.466 1.00 63.84 99 PRO A CA 1
ATOM 734 C C . PRO A 1 99 ? -7.833 -3.902 26.395 1.00 63.84 99 PRO A C 1
ATOM 736 O O . PRO A 1 99 ? -6.725 -3.416 26.159 1.00 63.84 99 PRO A O 1
ATOM 739 N N . PRO A 1 100 ? -8.271 -5.018 25.795 1.00 64.06 100 PRO A N 1
ATOM 740 C CA . PRO A 1 100 ? -7.478 -5.715 24.796 1.00 64.06 100 PRO A CA 1
ATOM 741 C C . PRO A 1 100 ? -6.981 -4.722 23.744 1.00 64.06 100 PRO A C 1
ATOM 743 O O . PRO A 1 100 ? -7.776 -4.052 23.084 1.00 64.06 100 PRO A O 1
ATOM 746 N N . ASP A 1 101 ? -5.659 -4.603 23.638 1.00 71.56 101 ASP A N 1
ATOM 747 C CA . ASP A 1 101 ? -5.022 -3.753 22.648 1.00 71.56 101 ASP A CA 1
ATOM 748 C C . ASP A 1 101 ? -5.200 -4.400 21.271 1.00 71.56 101 ASP A C 1
ATOM 750 O O . ASP A 1 101 ? -4.525 -5.363 20.906 1.00 71.56 101 ASP A O 1
ATOM 754 N N . PHE A 1 102 ? -6.175 -3.896 20.519 1.00 71.75 102 PHE A N 1
ATOM 755 C CA . PHE A 1 102 ? -6.454 -4.333 19.155 1.00 71.75 102 PHE A CA 1
ATOM 756 C C . PHE A 1 102 ? -5.578 -3.616 18.113 1.00 71.75 102 PHE A C 1
ATOM 758 O O . PHE A 1 102 ? -5.765 -3.846 16.916 1.00 71.75 102 PHE A O 1
ATOM 765 N N . SER A 1 103 ? -4.631 -2.767 18.535 1.00 75.81 103 SER A N 1
ATOM 766 C CA . SER A 1 103 ? -3.755 -2.004 17.635 1.00 75.81 103 SER A CA 1
ATOM 767 C C . SER A 1 103 ? -2.940 -2.881 16.680 1.00 75.81 103 SER A C 1
ATOM 769 O O . SER A 1 103 ? -2.947 -2.555 15.492 1.00 75.81 103 SER A O 1
ATOM 771 N N . PRO A 1 104 ? -2.328 -4.008 17.116 1.00 80.25 104 PRO A N 1
ATOM 772 C CA . PRO A 1 104 ? -1.595 -4.892 16.210 1.00 80.25 104 PRO A CA 1
ATOM 773 C C . PRO A 1 104 ? -2.499 -5.369 15.071 1.00 80.25 104 PRO A C 1
ATOM 775 O O . PRO A 1 104 ? -2.245 -5.053 13.915 1.00 80.25 104 PRO A O 1
ATOM 778 N N . LEU A 1 105 ? -3.661 -5.942 15.414 1.00 83.44 105 LEU A N 1
ATOM 779 C CA . LEU A 1 105 ? -4.654 -6.425 14.444 1.00 83.44 105 LEU A CA 1
ATOM 780 C C . LEU A 1 105 ? -5.145 -5.332 13.487 1.00 83.44 105 LEU A C 1
ATOM 782 O O . LEU A 1 105 ? -5.461 -5.607 12.328 1.00 83.44 105 LEU A O 1
ATOM 786 N N . GLY A 1 106 ? -5.225 -4.087 13.958 1.00 85.88 106 GLY A N 1
ATOM 787 C CA . GLY A 1 106 ? -5.563 -2.943 13.121 1.00 85.88 106 GLY A CA 1
ATOM 788 C C . GLY A 1 106 ? -4.526 -2.673 12.032 1.00 85.88 106 GLY A C 1
ATOM 789 O O . GLY A 1 106 ? -4.908 -2.267 10.933 1.00 85.88 106 GLY A O 1
ATOM 790 N N . ASP A 1 107 ? -3.242 -2.917 12.302 1.00 87.12 107 ASP A N 1
ATOM 791 C CA . ASP A 1 107 ? -2.153 -2.727 11.346 1.00 87.12 107 ASP A CA 1
ATOM 792 C C . ASP A 1 107 ? -2.139 -3.800 10.252 1.00 87.12 107 ASP A C 1
ATOM 794 O O . ASP A 1 107 ? -1.967 -3.462 9.076 1.00 87.12 107 ASP A O 1
ATOM 798 N N . GLU A 1 108 ? -2.429 -5.064 10.577 1.00 90.38 108 GLU A N 1
ATOM 799 C CA . GLU A 1 108 ? -2.524 -6.128 9.564 1.00 90.38 108 GLU A CA 1
ATOM 800 C C . GLU A 1 108 ? -3.720 -5.963 8.610 1.00 90.38 108 GLU A C 1
ATOM 802 O O . GLU A 1 108 ? -3.722 -6.497 7.496 1.00 90.38 108 GLU A O 1
ATOM 807 N N . LEU A 1 109 ? -4.740 -5.201 9.012 1.00 93.38 109 LEU A N 1
ATOM 808 C CA . LEU A 1 109 ? -5.937 -4.934 8.211 1.00 93.38 109 LEU A CA 1
ATOM 809 C C . LEU A 1 109 ? -5.839 -3.657 7.364 1.00 93.38 109 LEU A C 1
ATOM 811 O O . LEU A 1 109 ? -6.828 -3.253 6.735 1.00 93.38 109 LEU A O 1
ATOM 815 N N . LYS A 1 110 ? -4.663 -3.021 7.313 1.00 93.38 110 LYS A N 1
ATOM 816 C CA . LYS A 1 110 ? -4.412 -1.836 6.487 1.00 93.38 110 LYS A CA 1
ATOM 817 C C . LYS A 1 110 ? -3.975 -2.207 5.078 1.00 93.38 110 LYS A C 1
ATOM 819 O O . LYS A 1 110 ? -3.159 -3.093 4.836 1.00 93.38 110 LYS A O 1
ATOM 824 N N . CYS A 1 111 ? -4.477 -1.450 4.111 1.00 95.00 111 CYS A N 1
ATOM 825 C CA . CYS A 1 111 ? -4.010 -1.541 2.743 1.00 95.00 111 CYS A CA 1
ATOM 826 C C . CYS A 1 111 ? -2.599 -0.941 2.626 1.00 95.00 111 CYS A C 1
ATOM 828 O O . CYS A 1 111 ? -2.402 0.217 2.984 1.00 95.00 111 CYS A O 1
ATOM 830 N N . PRO A 1 112 ? -1.634 -1.633 2.002 1.00 92.00 112 PRO A N 1
ATOM 831 C CA . PRO A 1 112 ? -0.248 -1.157 1.876 1.00 92.00 112 PRO A CA 1
ATOM 832 C C . PRO A 1 112 ? -0.091 0.095 0.985 1.00 92.00 112 PRO A C 1
ATOM 834 O O . PRO A 1 112 ? 0.971 0.724 0.966 1.00 92.00 112 PRO A O 1
ATOM 837 N N . ILE A 1 113 ? -1.135 0.460 0.225 1.00 91.50 113 ILE A N 1
ATOM 838 C CA . ILE A 1 113 ? -1.149 1.630 -0.666 1.00 91.50 113 ILE A CA 1
ATOM 839 C C . ILE A 1 113 ? -1.734 2.865 0.030 1.00 91.50 113 ILE A C 1
ATOM 841 O O . ILE A 1 113 ? -1.149 3.937 -0.063 1.00 91.50 113 ILE A O 1
ATOM 845 N N . CYS A 1 114 ? -2.884 2.763 0.698 1.00 92.25 114 CYS A N 1
ATOM 846 C CA . CYS A 1 114 ? -3.480 3.925 1.372 1.00 92.25 114 CYS A CA 1
ATOM 847 C C . CYS A 1 114 ? -3.200 3.983 2.877 1.00 92.25 114 CYS A C 1
ATOM 849 O O . CYS A 1 114 ? -3.470 5.010 3.480 1.00 92.25 114 CYS A O 1
ATOM 851 N N . MET A 1 115 ? -2.646 2.921 3.471 1.00 91.44 115 MET A N 1
ATOM 852 C CA . MET A 1 115 ? -2.406 2.759 4.917 1.00 91.44 115 MET A CA 1
ATOM 853 C C . MET A 1 115 ? -3.645 2.901 5.801 1.00 91.44 115 MET A C 1
ATOM 855 O O . MET A 1 115 ? -3.536 3.001 7.018 1.00 91.44 115 MET A O 1
ATOM 859 N N . ASP A 1 116 ? -4.823 2.839 5.195 1.00 92.38 116 ASP A N 1
ATOM 860 C CA . ASP A 1 116 ? -6.102 2.770 5.881 1.00 92.38 116 ASP A CA 1
ATOM 861 C C . ASP A 1 116 ? -6.636 1.339 5.836 1.00 92.38 116 ASP A C 1
ATOM 863 O O . ASP A 1 116 ? -6.235 0.545 4.979 1.00 92.38 116 ASP A O 1
ATOM 867 N N . LEU A 1 117 ? -7.605 1.032 6.702 1.00 92.75 117 LEU A N 1
ATOM 868 C CA . LEU A 1 117 ? -8.342 -0.232 6.659 1.00 92.75 117 LEU A CA 1
ATOM 869 C C . LEU A 1 117 ? -8.853 -0.536 5.243 1.00 92.75 117 LEU A C 1
ATOM 871 O O . LEU A 1 117 ? -9.340 0.364 4.543 1.00 92.75 117 LEU A O 1
ATOM 875 N N . PHE A 1 118 ? -8.778 -1.806 4.837 1.00 95.12 118 PHE A N 1
ATOM 876 C CA . PHE A 1 118 ? -9.218 -2.220 3.505 1.00 95.12 118 PHE A CA 1
ATOM 877 C C . PHE A 1 118 ? -10.663 -1.793 3.202 1.00 95.12 118 PHE A C 1
ATOM 879 O O . PHE A 1 118 ? -11.588 -1.981 3.994 1.00 95.12 118 PHE A O 1
ATOM 886 N N . GLU A 1 119 ? -10.862 -1.258 2.001 1.00 94.00 119 GLU A N 1
ATOM 887 C CA . GLU A 1 119 ? -12.166 -0.912 1.443 1.00 94.00 119 GLU A CA 1
ATOM 888 C C . GLU A 1 119 ? -12.332 -1.639 0.108 1.00 94.00 119 GLU A C 1
ATOM 890 O O . GLU A 1 119 ? -11.515 -1.468 -0.804 1.00 94.00 119 GLU A O 1
ATOM 895 N N . ALA A 1 120 ? -13.360 -2.489 0.015 1.00 94.81 120 ALA A N 1
ATOM 896 C CA . ALA A 1 120 ? -13.554 -3.423 -1.094 1.00 94.81 120 ALA A CA 1
ATOM 897 C C . ALA A 1 120 ? -12.239 -4.152 -1.470 1.00 94.81 120 ALA A C 1
ATOM 899 O O . ALA A 1 120 ? -11.719 -3.952 -2.579 1.00 94.81 120 ALA A O 1
ATOM 900 N N . PRO A 1 121 ? -11.641 -4.939 -0.553 1.00 96.50 121 PRO A N 1
ATOM 901 C CA . PRO A 1 121 ? -10.368 -5.605 -0.801 1.00 96.50 121 PRO A CA 1
ATOM 902 C C . PRO A 1 121 ? -10.446 -6.531 -2.016 1.00 96.50 121 PRO A C 1
ATOM 904 O O . PRO A 1 121 ? -11.391 -7.301 -2.174 1.00 96.50 121 PRO A O 1
ATOM 907 N N . HIS A 1 122 ? -9.439 -6.458 -2.881 1.00 96.44 122 HIS A N 1
ATOM 908 C CA . HIS A 1 122 ? -9.242 -7.371 -4.000 1.00 96.44 122 HIS A CA 1
ATOM 909 C C . HIS A 1 122 ? -7.876 -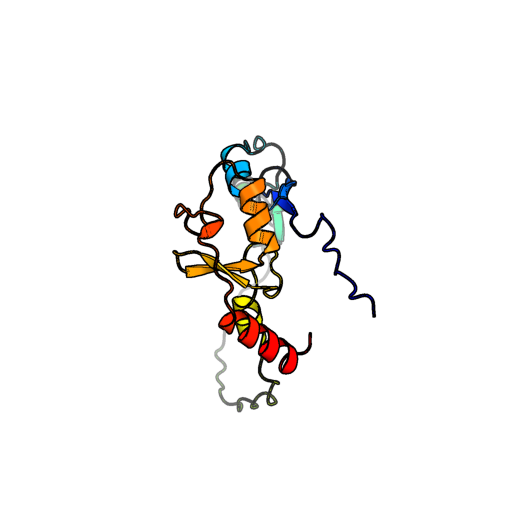8.032 -3.881 1.00 96.44 122 HIS A C 1
ATOM 911 O O . HIS A 1 122 ? -6.884 -7.363 -3.582 1.00 96.44 122 HIS A O 1
ATOM 917 N N . SER A 1 123 ? -7.835 -9.333 -4.145 1.00 96.62 123 SER A N 1
ATOM 918 C CA . SER A 1 123 ? -6.620 -10.138 -4.124 1.00 96.62 123 SER A CA 1
ATOM 919 C C . SER A 1 123 ? -6.128 -10.409 -5.543 1.00 96.62 123 SER A C 1
ATOM 921 O O . SER A 1 123 ? -6.915 -10.610 -6.474 1.00 96.62 123 SER A O 1
ATOM 923 N N . LEU A 1 124 ? -4.807 -10.389 -5.692 1.00 95.75 124 LEU A N 1
ATOM 924 C CA . LEU A 1 124 ? -4.092 -10.820 -6.890 1.00 95.75 124 LEU A CA 1
ATOM 925 C C . LEU A 1 124 ? -3.756 -12.323 -6.803 1.00 95.75 124 LEU A C 1
ATOM 927 O O . LEU A 1 124 ? -3.726 -12.860 -5.696 1.00 95.75 124 LEU A O 1
ATOM 931 N N . PRO A 1 125 ? -3.406 -12.993 -7.920 1.00 94.88 125 PRO A N 1
ATOM 932 C CA . PRO A 1 125 ? -2.974 -14.400 -7.915 1.00 94.88 125 PRO A CA 1
ATOM 933 C C . PRO A 1 125 ? -1.750 -14.688 -7.034 1.00 94.88 125 PRO A C 1
ATOM 935 O O . PRO A 1 125 ? -1.556 -15.807 -6.577 1.00 94.88 125 PRO A O 1
ATOM 938 N N . CYS A 1 126 ? -0.927 -13.671 -6.765 1.00 96.12 126 CYS A N 1
ATOM 939 C CA . CYS A 1 126 ? 0.195 -13.751 -5.829 1.00 96.12 126 CYS A CA 1
ATOM 940 C C . CYS A 1 126 ? -0.231 -13.621 -4.351 1.00 96.12 126 CYS A C 1
ATOM 942 O O . CYS A 1 126 ? 0.614 -13.359 -3.503 1.00 96.12 126 CYS A O 1
ATOM 944 N N . GLN A 1 127 ? -1.532 -13.700 -4.050 1.00 95.00 127 GLN A N 1
ATOM 945 C CA . GLN A 1 127 ? -2.136 -13.619 -2.714 1.00 95.00 127 GLN A CA 1
ATOM 946 C C . GLN A 1 127 ? -1.991 -12.276 -1.968 1.00 95.00 127 GLN A C 1
ATOM 948 O O . GLN A 1 127 ? -2.438 -12.149 -0.831 1.00 95.00 127 GLN A O 1
ATOM 953 N N . HIS A 1 128 ? -1.464 -11.232 -2.612 1.00 96.19 128 HIS A N 1
ATOM 954 C CA . HIS A 1 128 ? -1.452 -9.878 -2.053 1.00 96.19 128 HIS A CA 1
ATOM 955 C C . HIS A 1 128 ? -2.796 -9.175 -2.271 1.00 96.19 128 HIS A C 1
ATOM 957 O O . HIS A 1 128 ? -3.379 -9.265 -3.356 1.00 96.19 128 HIS A O 1
ATOM 963 N N . SER A 1 129 ? -3.266 -8.455 -1.248 1.00 96.69 129 SER A N 1
ATOM 964 C CA . SER A 1 129 ? -4.572 -7.788 -1.245 1.00 96.69 129 SER A CA 1
ATOM 965 C C . SER A 1 129 ? -4.448 -6.270 -1.130 1.00 96.69 129 SER A C 1
ATOM 967 O O . SER A 1 129 ? -3.565 -5.750 -0.451 1.00 96.69 129 SER A O 1
ATOM 969 N N . PHE A 1 130 ? -5.348 -5.551 -1.801 1.00 96.50 130 PHE A N 1
ATOM 970 C CA . PHE A 1 130 ? -5.366 -4.087 -1.892 1.00 96.50 130 PHE A CA 1
ATOM 971 C C . PHE A 1 130 ? -6.808 -3.576 -1.944 1.00 96.50 130 PHE A C 1
ATOM 973 O O . PHE A 1 130 ? -7.698 -4.304 -2.379 1.00 96.50 130 PHE A O 1
ATOM 980 N N . CYS A 1 131 ? -7.058 -2.314 -1.584 1.00 96.25 131 CYS A N 1
ATOM 981 C CA . CYS A 1 131 ? -8.344 -1.686 -1.904 1.00 96.25 131 CYS A CA 1
ATOM 982 C C . CYS A 1 131 ? -8.543 -1.667 -3.424 1.00 96.25 131 CYS A C 1
ATOM 984 O O . CYS A 1 131 ? -7.593 -1.398 -4.171 1.00 96.25 131 CYS A O 1
ATOM 986 N N . ARG A 1 132 ? -9.780 -1.892 -3.884 1.00 94.19 132 ARG A N 1
ATOM 987 C CA . ARG A 1 132 ? -10.118 -1.906 -5.317 1.00 94.19 132 ARG A CA 1
ATOM 988 C C . ARG A 1 132 ? -9.597 -0.670 -6.048 1.00 94.19 132 ARG A C 1
ATOM 990 O O . ARG A 1 132 ? -8.974 -0.783 -7.100 1.00 94.19 132 ARG A O 1
ATOM 997 N N . GLU A 1 133 ? -9.850 0.510 -5.491 1.00 93.31 133 GLU A N 1
ATOM 998 C CA . GLU A 1 133 ? -9.440 1.774 -6.105 1.00 93.31 133 GLU A CA 1
ATOM 999 C C . GLU A 1 133 ? -7.916 1.928 -6.114 1.00 93.31 133 GLU A C 1
ATOM 1001 O O . GLU A 1 133 ? -7.349 2.278 -7.146 1.00 93.31 133 GLU A O 1
ATOM 1006 N N . CYS A 1 134 ? -7.240 1.564 -5.021 1.00 93.75 134 CYS A N 1
ATOM 1007 C CA . CYS A 1 134 ? -5.787 1.653 -4.910 1.00 93.75 134 CYS A CA 1
ATOM 1008 C C . CYS A 1 134 ? -5.061 0.797 -5.958 1.00 93.75 134 CYS A C 1
ATOM 1010 O O . CYS A 1 134 ? -4.136 1.279 -6.614 1.00 93.75 134 CYS A O 1
ATOM 1012 N N . ILE A 1 135 ? -5.477 -0.460 -6.155 1.00 93.69 135 ILE A N 1
ATOM 1013 C CA . ILE A 1 135 ? -4.833 -1.320 -7.158 1.00 93.69 135 ILE A CA 1
ATOM 1014 C C . ILE A 1 135 ? -5.189 -0.900 -8.586 1.00 93.69 135 ILE A C 1
ATOM 1016 O O . ILE A 1 135 ? -4.319 -0.905 -9.459 1.00 93.69 135 ILE A O 1
ATOM 1020 N N . MET A 1 136 ? -6.426 -0.456 -8.832 1.00 91.88 136 MET A N 1
ATOM 1021 C CA . MET A 1 136 ? -6.822 0.070 -10.140 1.00 91.88 136 MET A CA 1
ATOM 1022 C C . MET A 1 136 ? -6.027 1.317 -10.527 1.00 91.88 136 MET A C 1
ATOM 1024 O O . MET A 1 136 ? -5.667 1.449 -11.698 1.00 91.88 136 MET A O 1
ATOM 1028 N N . GLU A 1 137 ? -5.748 2.195 -9.565 1.00 91.31 137 GLU A N 1
ATOM 1029 C CA . GLU A 1 137 ? -4.919 3.381 -9.765 1.00 91.31 137 GLU A CA 1
ATOM 1030 C C . GLU A 1 137 ? -3.452 3.002 -9.994 1.00 91.31 137 GLU A C 1
ATOM 1032 O O . GLU A 1 137 ? -2.816 3.521 -10.907 1.00 91.31 137 GLU A O 1
ATOM 1037 N N . SER A 1 138 ? -2.936 1.990 -9.288 1.00 91.19 138 SER A N 1
ATOM 1038 C CA . SER A 1 138 ? -1.589 1.456 -9.552 1.00 91.19 138 SER A CA 1
ATOM 1039 C C . SER A 1 138 ? -1.400 0.975 -10.985 1.00 91.19 138 SER A C 1
ATOM 1041 O O . SER A 1 138 ? -0.370 1.244 -11.596 1.00 91.19 138 SER A O 1
ATOM 1043 N N . PHE A 1 139 ? -2.425 0.342 -11.553 1.00 91.38 139 PHE A N 1
ATOM 1044 C CA . PHE A 1 139 ? -2.420 -0.122 -12.935 1.00 91.38 139 PHE A CA 1
ATOM 1045 C C . PHE A 1 139 ? -2.630 0.995 -13.962 1.00 91.38 139 PHE A C 1
ATOM 1047 O O . PHE A 1 139 ? -2.531 0.732 -15.158 1.00 91.38 139 PHE A O 1
ATOM 1054 N N . ARG A 1 140 ? -3.012 2.204 -13.536 1.00 89.44 140 ARG A N 1
ATOM 1055 C CA . ARG A 1 140 ? -3.090 3.392 -14.400 1.00 89.44 140 ARG A CA 1
ATOM 1056 C C . ARG A 1 140 ? -1.785 4.178 -14.377 1.00 89.44 140 ARG A C 1
ATOM 1058 O O . ARG A 1 140 ? -1.354 4.642 -15.422 1.00 89.44 140 ARG A O 1
ATOM 1065 N N . LEU A 1 141 ? -1.186 4.320 -13.196 1.00 86.19 141 LEU A N 1
ATOM 1066 C CA . LEU A 1 141 ? 0.015 5.126 -12.992 1.00 86.19 141 LEU A CA 1
ATOM 1067 C C . LEU A 1 141 ? 1.298 4.411 -13.425 1.00 86.19 141 LEU A C 1
ATOM 1069 O O . LEU A 1 141 ? 2.243 5.073 -13.844 1.00 86.19 141 LEU A O 1
ATOM 1073 N N . ARG A 1 142 ? 1.356 3.077 -13.318 1.00 83.19 142 ARG A N 1
ATOM 1074 C CA . ARG A 1 142 ? 2.549 2.301 -13.682 1.00 83.19 142 ARG A CA 1
ATOM 1075 C C . ARG A 1 142 ? 2.457 1.748 -15.097 1.00 83.19 142 ARG A C 1
ATOM 1077 O O . ARG A 1 142 ? 1.402 1.299 -15.536 1.00 83.19 142 ARG A O 1
ATOM 1084 N N . SER A 1 143 ? 3.596 1.735 -15.786 1.00 79.06 143 SER A N 1
ATOM 1085 C CA . SER A 1 143 ? 3.735 1.203 -17.148 1.00 79.06 143 SER A CA 1
ATOM 1086 C C . SER A 1 143 ? 3.559 -0.318 -17.212 1.00 79.06 143 SER A C 1
ATOM 1088 O O . SER A 1 143 ? 3.062 -0.845 -18.205 1.00 79.06 143 SER A O 1
ATOM 1090 N N . LYS A 1 144 ? 3.938 -1.030 -16.143 1.00 84.50 144 LYS A N 1
ATOM 1091 C CA . LYS A 1 144 ? 3.839 -2.490 -16.028 1.00 84.50 144 LYS A CA 1
ATOM 1092 C C . LYS A 1 144 ? 2.692 -2.888 -15.101 1.00 84.50 144 LYS A C 1
ATOM 1094 O O . LYS A 1 144 ? 2.570 -2.379 -13.986 1.00 84.50 144 LYS A O 1
ATOM 1099 N N . MET A 1 145 ? 1.879 -3.851 -15.539 1.00 88.88 145 MET A N 1
ATOM 1100 C CA . MET A 1 145 ? 0.831 -4.443 -14.704 1.00 88.88 145 MET A CA 1
ATOM 1101 C C . MET A 1 145 ? 1.431 -5.537 -13.817 1.00 88.88 145 MET A C 1
ATOM 1103 O O . MET A 1 145 ? 1.548 -6.696 -14.210 1.00 88.88 145 MET A O 1
ATOM 1107 N N . GLN A 1 146 ? 1.851 -5.143 -12.621 1.00 93.12 146 GLN A N 1
ATOM 1108 C CA . GLN A 1 146 ? 2.497 -6.030 -11.660 1.00 93.12 146 GLN A CA 1
ATOM 1109 C C . GLN A 1 146 ? 2.064 -5.708 -10.231 1.00 93.12 146 GLN A C 1
ATOM 1111 O O . GLN A 1 146 ? 1.687 -4.570 -9.919 1.00 93.12 146 GLN A O 1
ATOM 1116 N N . CYS A 1 147 ? 2.154 -6.705 -9.354 1.00 93.75 147 CYS A N 1
ATOM 1117 C CA . CYS A 1 147 ? 1.860 -6.549 -7.937 1.00 93.75 147 CYS A CA 1
ATOM 1118 C C . CYS A 1 147 ? 2.763 -5.467 -7.304 1.00 93.75 147 CYS A C 1
ATOM 1120 O O . CYS A 1 147 ? 3.983 -5.544 -7.446 1.00 93.75 147 CYS A O 1
ATOM 1122 N N . PRO A 1 148 ? 2.209 -4.473 -6.580 1.00 91.19 148 PRO A N 1
ATOM 1123 C CA . PRO A 1 148 ? 2.991 -3.457 -5.865 1.00 91.19 148 PRO A CA 1
ATOM 1124 C C . PRO A 1 148 ? 3.930 -3.969 -4.777 1.00 91.19 148 PRO A C 1
ATOM 1126 O O . PRO A 1 148 ? 4.840 -3.234 -4.414 1.00 91.19 148 PRO A O 1
ATOM 1129 N N . ILE A 1 149 ? 3.722 -5.189 -4.276 1.00 91.50 149 ILE A N 1
ATOM 1130 C CA . ILE A 1 149 ? 4.549 -5.766 -3.210 1.00 91.50 149 ILE A CA 1
ATOM 1131 C C . ILE A 1 149 ? 5.654 -6.652 -3.785 1.00 91.50 149 ILE A C 1
ATOM 1133 O O . ILE A 1 149 ? 6.825 -6.440 -3.502 1.00 91.50 149 ILE A O 1
ATOM 1137 N N . CYS A 1 150 ? 5.293 -7.646 -4.599 1.00 93.31 150 CYS A N 1
ATOM 1138 C CA . CYS A 1 150 ? 6.224 -8.692 -5.035 1.00 93.31 150 CYS A CA 1
ATOM 1139 C C . CYS A 1 150 ? 6.600 -8.629 -6.520 1.00 93.31 150 CYS A C 1
ATOM 1141 O O . CYS A 1 150 ? 7.296 -9.515 -7.004 1.00 93.31 150 CYS A O 1
ATOM 1143 N N . ASN A 1 151 ? 6.116 -7.628 -7.264 1.00 91.38 151 ASN A N 1
ATOM 1144 C CA . ASN A 1 151 ? 6.367 -7.445 -8.700 1.00 91.38 151 ASN A CA 1
ATOM 1145 C C . ASN A 1 151 ? 5.959 -8.623 -9.606 1.00 91.38 151 ASN A C 1
ATOM 1147 O O . ASN A 1 151 ? 6.284 -8.623 -10.791 1.00 91.38 151 ASN A O 1
ATOM 1151 N N . THR A 1 152 ? 5.197 -9.597 -9.097 1.00 94.00 152 THR A N 1
ATOM 1152 C CA . THR A 1 152 ? 4.602 -10.652 -9.927 1.00 94.00 152 THR A CA 1
ATOM 1153 C C . THR A 1 152 ? 3.725 -10.007 -11.007 1.00 94.00 152 THR A C 1
ATOM 1155 O O . THR A 1 152 ? 2.941 -9.115 -10.669 1.00 94.00 152 THR A O 1
ATOM 1158 N N . PRO A 1 153 ? 3.838 -10.411 -12.285 1.00 93.25 153 PRO A N 1
ATOM 1159 C CA . PRO A 1 153 ? 2.977 -9.905 -13.348 1.00 93.25 153 PRO A CA 1
ATOM 1160 C C . PRO A 1 153 ? 1.525 -10.305 -13.080 1.00 93.25 153 PRO A C 1
ATOM 1162 O O . PRO A 1 153 ? 1.245 -11.448 -12.725 1.00 93.25 153 PRO A O 1
ATOM 1165 N N . THR A 1 154 ? 0.604 -9.355 -13.223 1.00 92.19 154 THR A N 1
ATOM 1166 C CA . THR A 1 154 ? -0.827 -9.573 -12.960 1.00 92.19 154 THR A CA 1
ATOM 1167 C C . THR A 1 154 ? -1.669 -8.732 -13.898 1.00 92.19 154 THR A C 1
ATOM 1169 O O . THR A 1 154 ? -1.299 -7.596 -14.190 1.00 92.19 154 THR A O 1
ATOM 1172 N N . TRP A 1 155 ? -2.851 -9.205 -14.282 1.00 90.44 155 TRP A N 1
ATOM 1173 C CA . TRP A 1 155 ? -3.754 -8.440 -15.148 1.00 90.44 155 TRP A CA 1
ATOM 1174 C C . TRP A 1 155 ? -5.049 -8.024 -14.439 1.00 90.44 155 TRP A C 1
ATOM 1176 O O . TRP A 1 155 ? -5.515 -8.680 -13.512 1.00 90.44 155 TRP A O 1
ATOM 1186 N N . ARG A 1 156 ? -5.707 -6.952 -14.921 1.00 88.75 156 ARG A N 1
ATOM 1187 C CA . ARG A 1 156 ? -6.982 -6.445 -14.350 1.00 88.75 156 ARG A CA 1
ATOM 1188 C C . ARG A 1 156 ? -8.055 -7.527 -14.192 1.00 88.75 156 ARG A C 1
ATOM 1190 O O . ARG A 1 156 ? -8.803 -7.500 -13.226 1.00 88.75 156 ARG A O 1
ATOM 1197 N N . ARG A 1 157 ? -8.128 -8.464 -15.139 1.00 90.12 157 ARG A N 1
ATOM 1198 C CA . ARG A 1 157 ? -9.103 -9.570 -15.156 1.00 90.12 157 ARG A CA 1
ATOM 1199 C C . ARG A 1 157 ? -8.888 -10.615 -14.055 1.00 90.12 157 ARG A C 1
ATOM 1201 O O . ARG A 1 157 ? -9.786 -11.403 -13.779 1.00 90.12 157 ARG A O 1
ATOM 1208 N N . GLU A 1 158 ? -7.708 -10.626 -13.447 1.00 90.88 158 GLU A N 1
ATOM 1209 C CA . GLU A 1 158 ? -7.322 -11.581 -12.406 1.00 90.88 158 GLU A CA 1
ATOM 1210 C C . GLU A 1 158 ? -7.576 -11.051 -10.998 1.00 90.88 158 GLU A C 1
ATOM 1212 O O . GLU A 1 158 ? -7.493 -11.812 -10.040 1.00 90.88 158 GLU A O 1
ATOM 1217 N N . LEU A 1 159 ? -7.925 -9.767 -10.867 1.00 93.38 159 LEU A N 1
ATOM 1218 C CA . LEU A 1 159 ? -8.373 -9.196 -9.605 1.00 93.38 159 LEU A CA 1
ATOM 1219 C C . LEU A 1 159 ? -9.677 -9.861 -9.178 1.00 93.38 159 LEU A C 1
ATOM 1221 O O . LEU A 1 159 ? -10.696 -9.758 -9.868 1.00 93.38 159 LEU A O 1
ATOM 1225 N N . LYS A 1 160 ? -9.653 -10.509 -8.017 1.00 96.19 160 LYS A N 1
ATOM 1226 C CA . LYS A 1 160 ? -10.842 -11.109 -7.411 1.00 96.19 160 LYS A CA 1
ATOM 1227 C C . LYS A 1 160 ? -11.196 -10.380 -6.118 1.00 96.19 160 LYS A C 1
ATOM 1229 O O . LYS A 1 160 ? -10.285 -10.078 -5.347 1.00 96.19 160 LYS A O 1
ATOM 1234 N N . PRO A 1 161 ? -12.481 -10.079 -5.868 1.00 96.38 161 PRO A N 1
ATOM 1235 C CA . PRO A 1 161 ? -12.898 -9.527 -4.586 1.00 96.38 161 PRO A CA 1
ATOM 1236 C C . PRO A 1 161 ? -12.611 -10.537 -3.469 1.00 96.38 161 PRO A C 1
ATOM 1238 O O . PRO A 1 161 ? -12.830 -11.737 -3.637 1.00 96.38 161 PRO A O 1
ATOM 1241 N N . ASN A 1 162 ? -12.121 -10.052 -2.331 1.00 96.94 162 ASN A N 1
ATOM 1242 C CA . ASN A 1 162 ? -11.843 -10.867 -1.155 1.00 96.94 162 ASN A CA 1
ATOM 1243 C C . ASN A 1 162 ? -12.898 -10.602 -0.074 1.00 96.94 162 ASN A C 1
ATOM 1245 O O . ASN A 1 162 ? -12.701 -9.800 0.838 1.00 96.94 162 ASN A O 1
ATOM 1249 N N . HIS A 1 163 ? -14.035 -11.287 -0.193 1.00 95.94 163 HIS A N 1
ATOM 1250 C CA . HIS A 1 163 ? -15.168 -11.124 0.722 1.00 95.94 163 HIS A CA 1
ATOM 1251 C C . HIS A 1 163 ? -14.852 -11.542 2.165 1.00 95.94 163 HIS A C 1
ATOM 1253 O O . HIS A 1 163 ? -15.445 -11.011 3.100 1.00 95.94 163 HIS A O 1
ATOM 1259 N N . LEU A 1 164 ? -13.898 -12.459 2.364 1.00 96.31 164 LEU A N 1
ATOM 1260 C CA . LEU A 1 164 ? -13.462 -12.867 3.699 1.00 96.31 164 LEU A CA 1
ATOM 1261 C C . LEU A 1 164 ? -12.726 -11.725 4.405 1.00 96.31 164 LEU A C 1
ATOM 1263 O O . LEU A 1 164 ? -13.077 -11.373 5.527 1.00 96.31 164 LEU A O 1
ATOM 1267 N N . LEU A 1 165 ? -11.761 -11.096 3.729 1.00 95.69 165 LEU A N 1
ATOM 1268 C CA . LEU A 1 165 ? -11.042 -9.945 4.276 1.00 95.69 165 LEU A CA 1
ATOM 1269 C C . LEU A 1 165 ? -11.984 -8.755 4.519 1.00 95.69 165 LEU A C 1
ATOM 1271 O O . LEU A 1 165 ? -11.874 -8.075 5.535 1.00 95.69 165 LEU A O 1
ATOM 1275 N N . GLU A 1 166 ? -12.953 -8.536 3.628 1.00 95.19 166 GLU A N 1
ATOM 1276 C CA . GLU A 1 166 ? -14.003 -7.528 3.816 1.00 95.19 166 GLU A CA 1
ATOM 1277 C C . GLU A 1 166 ? -14.847 -7.795 5.074 1.00 95.19 166 GLU A C 1
ATOM 1279 O O . GLU A 1 166 ? -15.109 -6.878 5.859 1.00 95.19 166 GLU A O 1
ATOM 1284 N N . GLY A 1 167 ? -15.224 -9.057 5.299 1.00 95.50 167 GLY A N 1
ATOM 1285 C CA . GLY A 1 167 ? -15.906 -9.506 6.510 1.00 95.50 167 GLY A CA 1
ATOM 1286 C C . GLY A 1 167 ? -15.082 -9.268 7.776 1.00 95.50 167 GLY A C 1
ATOM 1287 O O . GLY A 1 167 ? -15.597 -8.689 8.732 1.00 95.50 167 GLY A O 1
ATOM 1288 N N . ILE A 1 168 ? -13.794 -9.630 7.766 1.00 94.81 168 ILE A N 1
ATOM 1289 C CA . ILE A 1 168 ? -12.887 -9.436 8.911 1.00 94.81 168 ILE A CA 1
ATOM 1290 C C . ILE A 1 168 ? -12.754 -7.950 9.254 1.00 94.81 168 ILE A C 1
ATOM 1292 O O . ILE A 1 168 ? -12.907 -7.572 10.411 1.00 94.81 168 ILE A O 1
ATOM 1296 N N . VAL A 1 169 ? -12.544 -7.086 8.258 1.00 94.19 169 VAL A N 1
ATOM 1297 C CA . VAL A 1 169 ? -12.436 -5.631 8.469 1.00 94.19 169 VAL A CA 1
ATOM 1298 C C . VAL A 1 169 ? -13.743 -5.052 9.008 1.00 94.19 169 VAL A C 1
ATOM 1300 O O . VAL A 1 169 ? -13.731 -4.140 9.833 1.00 94.19 169 VAL A O 1
ATOM 1303 N N . THR A 1 170 ? -14.881 -5.577 8.554 1.00 93.00 170 THR A N 1
ATOM 1304 C CA . THR A 1 170 ? -16.198 -5.155 9.037 1.00 93.00 170 THR A CA 1
ATOM 1305 C C . THR A 1 17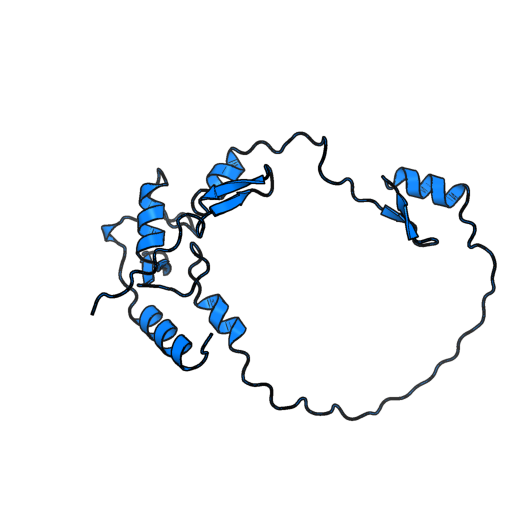0 ? -16.406 -5.554 10.495 1.00 93.00 170 THR A C 1
ATOM 1307 O O . THR A 1 170 ? -16.868 -4.727 11.275 1.00 93.00 170 THR A O 1
ATOM 1310 N N . ALA A 1 171 ? -16.025 -6.774 10.881 1.00 92.06 171 ALA A N 1
ATOM 1311 C CA . ALA A 1 171 ? -16.081 -7.225 12.269 1.00 92.06 171 ALA A CA 1
ATOM 1312 C C . ALA A 1 171 ? -15.111 -6.435 13.162 1.00 92.06 171 ALA A C 1
ATOM 1314 O O . ALA A 1 171 ? -15.500 -5.985 14.236 1.00 92.06 171 ALA A O 1
ATOM 1315 N N . PHE A 1 172 ? -13.887 -6.179 12.688 1.00 91.31 172 PHE A N 1
ATOM 1316 C CA . PHE A 1 172 ? -12.889 -5.381 13.402 1.00 91.31 172 PHE A CA 1
ATOM 1317 C C . PHE A 1 172 ? -13.423 -3.990 13.766 1.00 91.31 172 PHE A C 1
ATOM 1319 O O . PHE A 1 172 ? -13.341 -3.574 14.917 1.00 91.31 172 PHE A O 1
ATOM 1326 N N . LYS A 1 173 ? -14.078 -3.307 12.818 1.00 89.19 173 LYS A N 1
ATOM 1327 C CA . LYS A 1 173 ? -14.699 -1.991 13.053 1.00 89.19 173 LYS A CA 1
ATOM 1328 C C . LYS A 1 173 ? -15.802 -1.999 14.121 1.00 89.19 173 LYS A C 1
ATOM 1330 O O . LYS A 1 173 ? -16.122 -0.941 14.647 1.00 89.19 173 LYS A O 1
ATOM 1335 N N . GLN A 1 174 ? -16.417 -3.150 14.405 1.00 86.94 174 GLN A N 1
ATOM 1336 C CA . GLN A 1 174 ? -17.458 -3.278 15.433 1.00 86.94 174 GLN A CA 1
ATOM 1337 C C . GLN A 1 174 ? -16.866 -3.471 16.831 1.00 86.94 174 GLN A C 1
ATOM 1339 O O . GLN A 1 174 ? -17.456 -3.010 17.804 1.00 86.94 174 GLN A O 1
ATOM 1344 N N . VAL A 1 175 ? -15.724 -4.158 16.931 1.00 85.06 175 VAL A N 1
ATOM 1345 C CA . VAL A 1 175 ? -15.073 -4.478 18.214 1.00 85.06 175 VAL A CA 1
ATOM 1346 C C . VAL A 1 175 ? -14.041 -3.435 18.640 1.00 85.06 175 VAL A C 1
ATOM 1348 O O . VAL A 1 175 ? -13.826 -3.253 19.833 1.00 85.06 175 VAL A O 1
ATOM 1351 N N . ALA A 1 176 ? -13.443 -2.730 17.680 1.00 74.06 176 ALA A N 1
ATOM 1352 C CA . ALA A 1 176 ? -12.482 -1.659 17.899 1.00 74.06 176 ALA A CA 1
ATOM 1353 C C . ALA A 1 176 ? -12.999 -0.365 17.240 1.00 74.06 176 ALA A C 1
ATOM 1355 O O . ALA A 1 176 ? -12.562 -0.015 16.138 1.00 74.06 176 ALA A O 1
ATOM 1356 N N . PRO A 1 177 ? -13.982 0.323 17.856 1.00 59.00 177 PRO A N 1
ATOM 1357 C CA . PRO A 1 177 ? -14.411 1.628 17.379 1.00 59.00 177 PRO A CA 1
ATOM 1358 C C . PRO A 1 177 ? -13.247 2.617 17.524 1.00 59.00 177 PRO A C 1
ATOM 1360 O O . PRO A 1 177 ? -12.730 2.830 18.618 1.00 59.00 177 PRO A O 1
ATOM 1363 N N . SER A 1 178 ? -12.827 3.154 16.378 1.00 57.84 178 SER A N 1
ATOM 1364 C CA . SER A 1 178 ? -11.788 4.177 16.198 1.00 57.84 178 SER A CA 1
ATOM 1365 C C . SER A 1 178 ? -12.058 5.466 16.957 1.00 57.84 178 SER A C 1
ATOM 1367 O O . SER A 1 178 ? -13.235 5.898 16.887 1.00 57.84 178 SER A O 1
#

InterPro domains:
  IPR001841 Zinc finger, RING-type [PF13923] (110-150)
  IPR001841 Zinc finger, RING-type [PS50089] (111-151)
  IPR001841 Zinc finger, RING-type [SM00184] (111-150)
  IPR006642 Rad18, zinc finger UBZ4-type [SM00734] (14-37)
  IPR006642 Rad18, zinc finger UBZ4-type [SM00734] (48-73)
  IPR013083 Zinc finger, RING/FYVE/PHD-type [G3DSA:3.30.40.10] (94-178)
  IPR017907 Zinc finger, RING-type, conserved site [PS00518] (126-135)
  IPR031099 BRCA1-associated [PTHR13763] (105-175)

Secondary structure (DSSP, 8-state):
---------TTTTEEE-TTT--EEEGGGHHHHHHH-PPPPSSSS---PEEPTTT--EESSHHHHHHHHHH--S------------------------PPP--HHHHHHTB-TTT-SBPSSEEE-TTS-EEEHHHHHHHHHHSSS-B-TTT--B--GGG-EE-HHHHHHHHHHHHHS--

Sequence (178 aa):
MLRAKRQRSSHSHLVQCPCCGRHVHRLLINDHLESCRPPSPARRDAPCVECPACGQSLASEAELDVHLDAQCPSSTATRAASPLEGACPSRATRPPAEPPDFSPLGDELKCPICMDLFEAPHSLPCQHSFCRECIMESFRLRSKMQCPICNTPTWRRELKPNHLLEGIVTAFKQVAPS

pLDDT: mean 74.37, std 19.17, range [32.34, 96.94]

Radius of gyration: 26.96 Å; chains: 1; bounding box: 72×37×66 Å

Organism: Prymnesium parvum (NCBI:txid97485)

Foldseek 3Di:
DDDPPPPPDPLLQWDQQPQPRDTDGVLCNVVCVVVPDRPDPDDDDQPQDAAPQARDTHNDPVVNVVCVPPDDPNPDDDDDDDDDDDDDDDDDPPPPPDDPPCPVVLQVQAFPRSRHGADQWWAAPVRHIHHPVRLVVSVVPDPFQADSPPRHGTDPVRTDGDVVSVVVSVVCCVSDPD